Protein AF-A0AAX2M3M1-F1 (afdb_monomer)

Nearest PDB structures (foldseek):
  5i7k-assembly3_A  TM=3.524E-01  e=2.114E+00  Homo sapiens
  6baq-assembly4_D  TM=3.213E-01  e=3.904E+00  Mus musculus
  4zk9-assembly1_A  TM=2.854E-01  e=1.999E+00  Orf virus (strain NZ2)
  6mrk-assembly2_B  TM=1.782E-01  e=2.114E+00  Drosophila melanogaster

Organism: Campylobacter jejuni (NCBI:txid197)

Structure (mmCIF, N/CA/C/O backbone):
data_AF-A0AAX2M3M1-F1
#
_entry.id   AF-A0AAX2M3M1-F1
#
loop_
_atom_site.group_PDB
_atom_site.id
_atom_site.type_symbol
_atom_site.label_atom_id
_atom_site.label_alt_id
_atom_site.label_comp_id
_atom_site.label_asym_id
_atom_site.label_entity_id
_atom_site.label_seq_id
_atom_site.pdbx_PDB_ins_code
_atom_site.Cartn_x
_atom_site.Cartn_y
_atom_site.Cartn_z
_atom_site.occupancy
_atom_site.B_iso_or_equiv
_atom_site.auth_seq_id
_atom_site.auth_comp_id
_atom_site.auth_asym_id
_atom_site.auth_atom_id
_atom_site.pdbx_PDB_model_num
ATOM 1 N N . MET A 1 1 ? 10.260 27.707 -37.563 1.00 51.44 1 MET A N 1
ATOM 2 C CA . MET A 1 1 ? 10.990 27.098 -36.429 1.00 51.44 1 MET A CA 1
ATOM 3 C C . MET A 1 1 ? 10.384 27.592 -35.110 1.00 51.44 1 MET A C 1
ATOM 5 O O . MET A 1 1 ? 11.015 28.355 -34.403 1.00 51.44 1 MET A O 1
ATOM 9 N N . PHE A 1 2 ? 9.130 27.223 -34.807 1.00 57.72 2 PHE A N 1
ATOM 10 C CA . PHE A 1 2 ? 8.382 27.744 -33.639 1.00 57.72 2 PHE A CA 1
ATOM 11 C C . PHE A 1 2 ? 7.836 26.646 -32.706 1.00 57.72 2 PHE A C 1
ATOM 13 O O . PHE A 1 2 ? 7.228 26.953 -31.689 1.00 57.72 2 PHE A O 1
ATOM 20 N N . LEU A 1 3 ? 8.081 25.366 -33.012 1.00 58.44 3 LEU A N 1
ATOM 21 C CA . LEU A 1 3 ? 7.583 24.242 -32.207 1.00 58.44 3 LEU A CA 1
ATOM 22 C C . LEU A 1 3 ? 8.521 23.848 -31.057 1.00 58.44 3 LEU A C 1
ATOM 24 O O . LEU A 1 3 ? 8.053 23.305 -30.066 1.00 58.44 3 LEU A O 1
ATOM 28 N N . LEU A 1 4 ? 9.819 24.159 -31.151 1.00 69.19 4 LEU A N 1
ATOM 29 C CA . LEU A 1 4 ? 10.811 23.848 -30.114 1.00 69.19 4 LEU A CA 1
ATOM 30 C C . LEU A 1 4 ? 10.494 24.478 -28.738 1.00 69.19 4 LEU A C 1
ATOM 32 O O . LEU A 1 4 ? 10.538 23.751 -27.748 1.00 69.19 4 LEU A O 1
ATOM 36 N N . PRO A 1 5 ? 10.131 25.777 -28.632 1.00 70.44 5 PRO A N 1
ATOM 37 C CA . PRO A 1 5 ? 9.799 26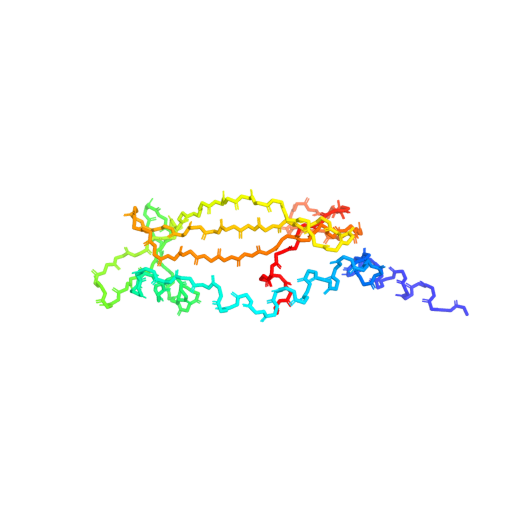.373 -27.336 1.00 70.44 5 PRO A CA 1
ATOM 38 C C . PRO A 1 5 ? 8.491 25.826 -26.749 1.00 70.44 5 PRO A C 1
ATOM 40 O O . PRO A 1 5 ? 8.385 25.694 -25.536 1.00 70.44 5 PRO A O 1
ATOM 43 N N . VAL A 1 6 ? 7.523 25.441 -27.591 1.00 66.56 6 VAL A N 1
ATOM 44 C CA . VAL A 1 6 ? 6.275 24.793 -27.148 1.00 66.56 6 VAL A CA 1
ATOM 45 C C . VAL A 1 6 ? 6.549 23.375 -26.639 1.00 66.56 6 VAL A C 1
ATOM 47 O O . VAL A 1 6 ? 6.025 22.988 -25.600 1.00 66.56 6 VAL A O 1
ATOM 50 N N . TYR A 1 7 ? 7.423 22.623 -27.315 1.00 61.41 7 TYR A N 1
ATOM 51 C CA . TYR A 1 7 ? 7.861 21.299 -26.865 1.00 61.41 7 TYR A CA 1
ATOM 52 C C . TYR A 1 7 ? 8.625 21.370 -25.538 1.00 61.41 7 TYR A C 1
ATOM 54 O O . TYR A 1 7 ? 8.391 20.546 -24.662 1.00 61.41 7 TYR A O 1
ATOM 62 N N . LEU A 1 8 ? 9.491 22.375 -25.364 1.00 63.91 8 LEU A N 1
ATOM 63 C CA . LEU A 1 8 ? 10.200 22.640 -24.107 1.00 63.91 8 LEU A CA 1
ATOM 64 C C . LEU A 1 8 ? 9.250 23.059 -22.978 1.00 63.91 8 LEU A C 1
ATOM 66 O O . LEU A 1 8 ? 9.414 22.604 -21.854 1.00 63.91 8 LEU A O 1
ATOM 70 N N . LEU A 1 9 ? 8.230 23.873 -23.264 1.00 61.72 9 LEU A N 1
ATOM 71 C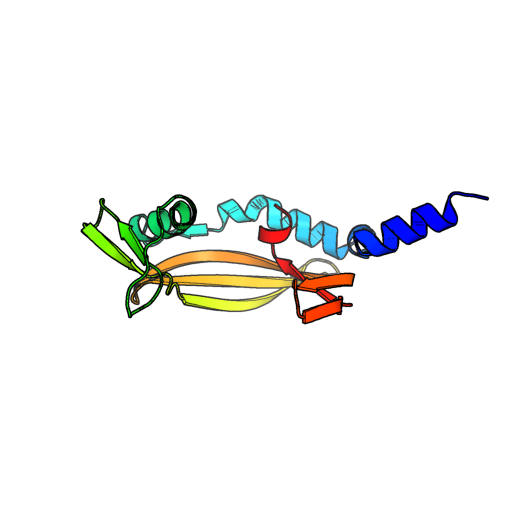 CA . LEU A 1 9 ? 7.188 24.211 -22.290 1.00 61.72 9 LEU A CA 1
ATOM 72 C C . LEU A 1 9 ? 6.384 22.974 -21.871 1.00 61.72 9 LEU A C 1
ATOM 74 O O . LEU A 1 9 ? 6.174 22.769 -20.684 1.00 61.72 9 LEU A O 1
ATOM 78 N N . LEU A 1 10 ? 6.006 22.097 -22.803 1.00 58.12 10 LEU A N 1
ATOM 79 C CA . LEU A 1 10 ? 5.353 20.824 -22.467 1.00 58.12 10 LEU A CA 1
ATOM 80 C C . LEU A 1 10 ? 6.282 19.891 -21.663 1.00 58.12 10 LEU A C 1
ATOM 82 O O . LEU A 1 10 ? 5.832 19.252 -20.712 1.00 58.12 10 LEU A O 1
ATOM 86 N N . PHE A 1 11 ? 7.583 19.877 -21.981 1.00 56.31 11 PHE A N 1
ATOM 87 C CA . PHE A 1 11 ? 8.630 19.157 -21.239 1.00 56.31 11 PHE A CA 1
ATOM 88 C C . PHE A 1 11 ? 8.751 19.646 -19.784 1.00 56.31 11 PHE A C 1
ATOM 90 O O . PHE A 1 11 ? 8.975 18.851 -18.873 1.00 56.31 11 PHE A O 1
ATOM 97 N N . LEU A 1 12 ? 8.552 20.949 -19.565 1.00 54.91 12 LEU A N 1
ATOM 98 C CA . LEU A 1 12 ? 8.626 21.618 -18.265 1.00 54.91 12 LEU A CA 1
ATOM 99 C C . LEU A 1 12 ? 7.304 21.635 -17.483 1.00 54.91 12 LEU A C 1
ATOM 101 O O . LEU A 1 12 ? 7.312 22.059 -16.339 1.00 54.91 12 LEU A O 1
ATOM 105 N N . VAL A 1 13 ? 6.168 21.217 -18.047 1.00 57.22 13 VAL A N 1
ATOM 106 C CA . VAL A 1 13 ? 4.872 21.265 -17.332 1.00 57.22 13 VAL A CA 1
ATOM 107 C C . VAL A 1 13 ? 4.374 19.868 -16.938 1.00 57.22 13 VAL A C 1
ATOM 109 O O . VAL A 1 13 ? 3.642 19.741 -15.962 1.00 57.22 13 VAL A O 1
ATOM 112 N N . GLY A 1 14 ? 4.802 18.804 -17.630 1.00 54.44 14 GLY A N 1
ATOM 113 C CA . GLY A 1 14 ? 4.352 17.428 -17.348 1.00 54.44 14 GLY A CA 1
ATOM 114 C C . GLY A 1 14 ? 5.435 16.444 -16.899 1.00 54.44 14 GLY A C 1
ATOM 115 O O . GLY A 1 14 ? 5.108 15.358 -16.420 1.00 54.44 14 GLY A O 1
ATOM 116 N N . GLY A 1 15 ? 6.713 16.807 -17.046 1.00 60.91 15 GLY A N 1
ATOM 117 C CA . GLY A 1 15 ? 7.824 15.870 -16.912 1.00 60.91 15 GLY A CA 1
ATOM 118 C C . GLY A 1 15 ? 7.898 14.849 -18.059 1.00 60.91 15 GLY A C 1
ATOM 119 O O . GLY A 1 15 ? 6.907 14.540 -18.720 1.00 60.91 15 GLY A O 1
ATOM 120 N N . CYS A 1 16 ? 9.090 14.308 -18.315 1.00 72.31 16 CYS A N 1
ATOM 121 C CA . CYS A 1 16 ? 9.299 13.252 -19.308 1.00 72.31 16 CYS A CA 1
ATOM 122 C C . CYS A 1 16 ? 9.481 11.913 -18.596 1.00 72.31 16 CYS A C 1
ATOM 124 O O . CYS A 1 16 ? 10.512 11.689 -17.969 1.00 72.31 16 CYS A O 1
ATOM 126 N N . SER A 1 17 ? 8.489 11.028 -18.698 1.00 77.88 17 SER A N 1
ATOM 127 C CA . SER A 1 17 ? 8.590 9.634 -18.250 1.00 77.88 17 SER A CA 1
ATOM 128 C C . SER A 1 17 ? 9.057 8.747 -19.403 1.00 77.88 17 SER A C 1
ATOM 130 O O . SER A 1 17 ? 8.519 8.837 -20.510 1.00 77.88 17 SER A O 1
ATOM 132 N N . TYR A 1 18 ? 10.021 7.862 -19.142 1.00 80.88 18 TYR A N 1
ATOM 133 C CA . TYR A 1 18 ? 10.486 6.879 -20.124 1.00 80.88 18 TYR A CA 1
ATOM 134 C C . TYR A 1 18 ? 9.619 5.611 -20.166 1.00 80.88 18 TYR A C 1
ATOM 136 O O . TYR A 1 18 ? 9.857 4.747 -21.009 1.00 80.88 18 TYR A O 1
ATOM 144 N N . LYS A 1 19 ? 8.572 5.508 -19.333 1.00 84.00 19 LYS A N 1
ATOM 145 C CA . LYS A 1 19 ? 7.744 4.297 -19.206 1.00 84.00 19 LYS A CA 1
ATOM 146 C C . LYS A 1 19 ? 7.159 3.788 -20.524 1.00 84.00 19 LYS A C 1
ATOM 148 O O . LYS A 1 19 ? 7.096 2.590 -20.748 1.00 84.00 19 LYS A O 1
ATOM 153 N N . TYR A 1 20 ? 6.760 4.678 -21.437 1.00 81.38 20 TYR A N 1
ATOM 154 C CA . TYR A 1 20 ? 6.173 4.274 -22.724 1.00 81.38 20 TYR A CA 1
ATOM 155 C C . TYR A 1 20 ? 7.201 3.705 -23.713 1.00 81.38 20 TYR A C 1
ATOM 157 O O . TYR A 1 20 ? 6.823 3.108 -24.716 1.00 81.38 20 TYR A O 1
ATOM 165 N N . MET A 1 21 ? 8.494 3.892 -23.450 1.00 84.25 21 MET A N 1
ATOM 166 C CA . MET A 1 21 ? 9.582 3.303 -24.233 1.00 84.25 21 MET A CA 1
ATOM 167 C C . MET A 1 21 ? 10.134 2.031 -23.581 1.00 84.25 21 MET A C 1
ATOM 169 O O . MET A 1 21 ? 10.942 1.341 -24.198 1.00 84.25 21 MET A O 1
ATOM 173 N N . ASP A 1 22 ? 9.703 1.714 -22.359 1.00 85.88 22 ASP A N 1
ATOM 174 C CA . ASP A 1 22 ? 10.170 0.575 -21.582 1.00 85.88 22 ASP A CA 1
ATOM 175 C C . ASP A 1 22 ? 9.207 -0.620 -21.722 1.00 85.88 22 ASP A C 1
ATOM 177 O O . ASP A 1 22 ? 8.070 -0.569 -21.242 1.00 85.88 22 ASP A O 1
ATOM 181 N N . PRO A 1 23 ? 9.630 -1.735 -22.342 1.00 86.62 23 PRO A N 1
ATOM 182 C CA . PRO A 1 23 ? 8.815 -2.944 -22.428 1.00 86.62 23 PRO A CA 1
ATOM 183 C C . PRO A 1 23 ? 8.349 -3.486 -21.064 1.00 86.62 23 PRO A C 1
ATOM 185 O O . PRO A 1 23 ? 7.254 -4.049 -20.981 1.00 86.62 23 PRO A O 1
ATOM 188 N N . GLN A 1 24 ? 9.125 -3.285 -19.990 1.00 87.81 24 GLN A N 1
ATOM 189 C CA . GLN A 1 24 ? 8.779 -3.724 -18.635 1.00 87.81 24 GLN A CA 1
ATOM 190 C C . GLN A 1 24 ? 7.509 -3.033 -18.118 1.00 87.81 24 GLN A C 1
ATOM 192 O O . GLN A 1 24 ? 6.707 -3.652 -17.413 1.00 87.81 24 GLN A O 1
ATOM 197 N N . TYR A 1 25 ? 7.275 -1.779 -18.519 1.00 89.44 25 TYR A N 1
ATOM 198 C CA . TYR A 1 25 ? 6.070 -1.033 -18.158 1.00 89.44 25 TYR A CA 1
ATOM 199 C C . TYR A 1 25 ? 4.798 -1.696 -18.697 1.00 89.44 25 TYR A C 1
ATOM 201 O O . TYR A 1 25 ? 3.775 -1.730 -18.012 1.00 89.44 25 TYR A O 1
ATOM 209 N N . TYR A 1 26 ? 4.837 -2.254 -19.909 1.00 89.06 26 TYR A N 1
ATOM 210 C CA . TYR A 1 26 ? 3.669 -2.903 -20.508 1.00 89.06 26 TYR A CA 1
ATOM 211 C C . TYR A 1 26 ? 3.333 -4.233 -19.830 1.00 89.06 26 TYR A C 1
ATOM 213 O O . TYR A 1 26 ? 2.152 -4.550 -19.671 1.00 89.06 26 TYR A O 1
ATOM 221 N N . GLU A 1 27 ? 4.342 -4.985 -19.384 1.00 89.38 27 GLU A N 1
ATOM 222 C CA . GLU A 1 27 ? 4.122 -6.204 -18.602 1.00 89.38 27 GLU A CA 1
ATOM 223 C C . GLU A 1 27 ? 3.559 -5.879 -17.213 1.00 89.38 27 GLU A C 1
ATOM 225 O O . GLU A 1 27 ? 2.555 -6.469 -16.808 1.00 89.38 27 GLU A O 1
ATOM 230 N N . PHE A 1 28 ? 4.120 -4.868 -16.540 1.00 89.81 28 PHE A N 1
ATOM 231 C CA . PHE A 1 28 ? 3.571 -4.308 -15.304 1.00 89.81 28 PHE A CA 1
ATOM 232 C C . PHE A 1 28 ? 2.104 -3.881 -15.474 1.00 89.81 28 PHE A C 1
ATOM 234 O O . PHE A 1 28 ? 1.226 -4.346 -14.747 1.00 89.81 28 PHE A O 1
ATOM 241 N N . ARG A 1 29 ? 1.806 -3.061 -16.489 1.00 90.31 29 ARG A N 1
ATOM 242 C CA . ARG A 1 29 ? 0.447 -2.581 -16.771 1.00 90.31 29 ARG A CA 1
ATOM 243 C C . ARG A 1 29 ? -0.513 -3.733 -17.049 1.00 90.31 29 ARG A C 1
ATOM 245 O O . ARG A 1 29 ? -1.668 -3.671 -16.641 1.00 90.31 29 ARG A O 1
ATOM 252 N N . SER A 1 30 ? -0.062 -4.772 -17.751 1.00 89.62 30 SER A N 1
ATOM 253 C CA . SER A 1 30 ? -0.881 -5.956 -18.009 1.00 89.62 30 SER A CA 1
ATOM 254 C C . SER A 1 30 ? -1.219 -6.707 -16.725 1.00 89.62 30 SER A C 1
ATOM 256 O O . SER A 1 30 ? -2.348 -7.162 -16.586 1.00 89.62 30 SER A O 1
ATOM 258 N N . LEU A 1 31 ? -0.270 -6.835 -15.796 1.00 88.31 31 LEU A N 1
ATOM 259 C CA . LEU A 1 31 ? -0.484 -7.511 -14.515 1.00 88.31 31 LEU A CA 1
ATOM 260 C C . LEU A 1 31 ? -1.457 -6.764 -13.605 1.00 88.31 31 LEU A C 1
ATOM 262 O O . LEU A 1 31 ? -2.241 -7.394 -12.899 1.00 88.31 31 LEU A O 1
ATOM 266 N N . CYS A 1 32 ? -1.441 -5.435 -13.653 1.00 89.88 32 CYS A N 1
ATOM 267 C CA . CYS A 1 32 ? -2.347 -4.617 -12.858 1.00 89.88 32 CYS A CA 1
ATOM 268 C C . CYS A 1 32 ? -3.809 -4.657 -13.332 1.00 89.88 32 CYS A C 1
ATOM 270 O O . CYS A 1 32 ? -4.683 -4.236 -12.583 1.00 89.88 32 CYS A O 1
ATOM 272 N N . LYS A 1 33 ? -4.115 -5.172 -14.533 1.00 88.38 33 LYS A N 1
ATOM 273 C CA . LYS A 1 33 ? -5.505 -5.255 -15.027 1.00 88.38 33 LYS A CA 1
ATOM 274 C C . LYS A 1 33 ? -6.396 -6.154 -14.173 1.00 88.38 33 LYS A C 1
ATOM 276 O O . LYS A 1 33 ? -7.565 -5.840 -13.990 1.00 88.38 33 LYS A O 1
ATOM 281 N N . ASP A 1 34 ? -5.835 -7.235 -13.641 1.00 82.88 34 ASP A N 1
ATOM 282 C CA . ASP A 1 34 ? -6.582 -8.239 -12.876 1.00 82.88 34 ASP A CA 1
ATOM 283 C C . ASP A 1 34 ? -6.371 -8.094 -11.361 1.00 82.88 34 ASP A C 1
ATOM 285 O O . ASP A 1 34 ? -6.692 -9.001 -10.593 1.00 82.88 34 ASP A O 1
ATOM 289 N N . ILE A 1 35 ? -5.801 -6.969 -10.917 1.00 83.62 35 ILE A N 1
ATOM 290 C CA . ILE A 1 35 ? -5.401 -6.774 -9.521 1.00 83.62 35 ILE A CA 1
ATOM 291 C C . ILE A 1 35 ? -6.599 -6.689 -8.573 1.00 83.62 35 ILE A C 1
ATOM 293 O O . ILE A 1 35 ? -6.532 -7.193 -7.456 1.00 83.62 35 ILE A O 1
ATOM 297 N N . ASP A 1 36 ? -7.724 -6.152 -9.053 1.00 76.50 36 ASP A N 1
ATOM 298 C CA . ASP A 1 36 ? -8.972 -6.056 -8.288 1.00 76.50 36 ASP A CA 1
ATOM 299 C C . ASP A 1 36 ? -9.498 -7.434 -7.859 1.00 76.50 36 ASP A C 1
ATOM 301 O O . ASP A 1 36 ? -10.115 -7.569 -6.805 1.00 76.50 36 ASP A O 1
ATOM 305 N N . ASN A 1 37 ? -9.197 -8.483 -8.633 1.00 78.62 37 ASN A N 1
ATOM 306 C CA . ASN A 1 37 ? -9.573 -9.859 -8.304 1.00 78.62 37 ASN A CA 1
ATOM 307 C C . ASN A 1 37 ? -8.651 -10.500 -7.252 1.00 78.62 37 ASN A C 1
ATOM 309 O O . ASN A 1 37 ? -8.915 -11.614 -6.806 1.00 78.62 37 ASN A O 1
ATOM 313 N N . LYS A 1 38 ? -7.560 -9.827 -6.865 1.00 85.25 38 LYS A N 1
ATOM 314 C CA . LYS A 1 38 ? -6.556 -10.317 -5.908 1.00 85.25 38 LYS A CA 1
ATOM 315 C C . LYS A 1 38 ? -6.681 -9.671 -4.525 1.00 85.25 38 LYS A C 1
ATOM 317 O O . LYS A 1 38 ? -5.730 -9.700 -3.746 1.00 85.25 38 LYS A O 1
ATOM 322 N N . VAL A 1 39 ? -7.839 -9.089 -4.219 1.00 88.50 39 VAL A N 1
ATOM 323 C CA . VAL A 1 39 ? -8.154 -8.560 -2.889 1.00 88.50 39 VAL A CA 1
ATOM 324 C C . VAL A 1 39 ? -8.875 -9.634 -2.077 1.00 88.50 39 VAL A C 1
ATOM 326 O O . VAL A 1 39 ? -9.932 -10.125 -2.469 1.00 88.50 39 VAL A O 1
ATOM 329 N N . ILE A 1 40 ? -8.318 -9.982 -0.922 1.00 91.25 40 ILE A N 1
ATOM 330 C CA . ILE A 1 40 ? -8.928 -10.870 0.067 1.00 91.25 40 ILE A CA 1
ATOM 331 C C . ILE A 1 40 ? -9.445 -10.005 1.212 1.00 91.25 40 ILE A C 1
ATOM 333 O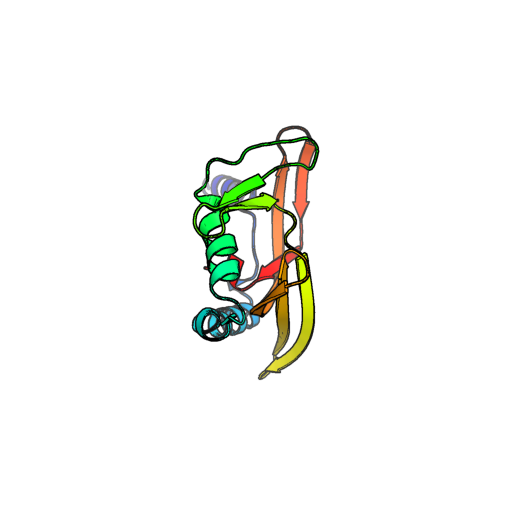 O . ILE A 1 40 ? -8.681 -9.311 1.879 1.00 91.25 40 ILE A O 1
ATOM 337 N N . ILE A 1 41 ? -10.754 -10.056 1.449 1.00 92.19 41 ILE A N 1
ATOM 338 C CA . ILE A 1 41 ? -11.414 -9.290 2.508 1.00 92.19 41 ILE A CA 1
ATOM 339 C C . ILE A 1 41 ? -11.722 -10.235 3.668 1.00 92.19 41 ILE A C 1
ATOM 341 O O . ILE A 1 41 ? -12.590 -11.099 3.551 1.00 92.19 41 ILE A O 1
ATOM 345 N N . TYR A 1 42 ? -11.049 -10.045 4.802 1.00 91.88 42 TYR A N 1
ATOM 346 C CA . TYR A 1 42 ? -11.316 -10.809 6.026 1.00 91.88 42 TYR A CA 1
ATOM 347 C C . TYR A 1 42 ? -12.422 -10.175 6.859 1.00 91.88 42 TYR A C 1
ATOM 349 O O . TYR A 1 42 ? -13.215 -10.879 7.484 1.00 91.88 42 TYR A O 1
ATOM 357 N N . ASN A 1 43 ? -12.504 -8.841 6.858 1.00 90.81 43 ASN A N 1
ATOM 358 C CA . ASN A 1 43 ? -13.538 -8.120 7.580 1.00 90.81 43 ASN A CA 1
ATOM 359 C C . ASN A 1 43 ? -14.207 -7.069 6.694 1.00 90.81 43 ASN A C 1
ATOM 361 O O . ASN A 1 43 ? -13.710 -5.958 6.509 1.00 90.81 43 ASN A O 1
ATOM 365 N N . LYS A 1 44 ? -15.392 -7.424 6.190 1.00 90.12 44 LYS A N 1
ATOM 366 C CA . LYS A 1 44 ? -16.180 -6.575 5.292 1.00 90.12 44 LYS A CA 1
ATOM 367 C C . LYS A 1 44 ? -16.572 -5.238 5.921 1.00 90.12 44 LYS A C 1
ATOM 369 O O . LYS A 1 44 ? -16.613 -4.237 5.216 1.00 90.12 44 LYS A O 1
A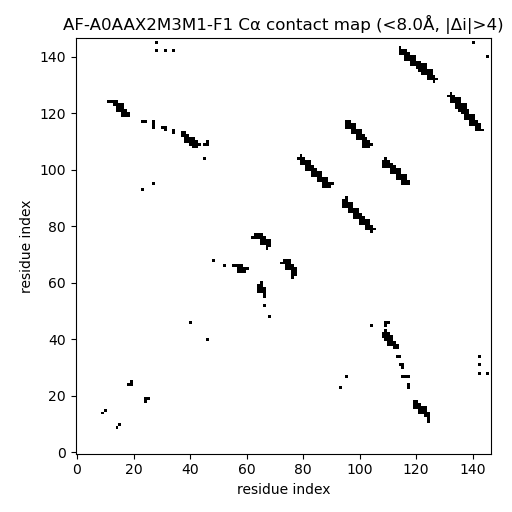TOM 374 N N . VAL A 1 45 ? -16.841 -5.205 7.229 1.00 88.44 45 VAL A N 1
ATOM 375 C CA . VAL A 1 45 ? -17.238 -3.969 7.917 1.00 88.44 45 VAL A CA 1
ATOM 376 C C . VAL A 1 45 ? -16.092 -2.968 7.876 1.00 88.44 45 VAL A C 1
ATOM 378 O O . VAL A 1 45 ? -16.289 -1.851 7.414 1.00 88.44 45 VAL A O 1
ATOM 381 N N . TYR A 1 46 ? -14.889 -3.379 8.283 1.00 87.75 46 TYR A N 1
ATOM 382 C CA . TYR A 1 46 ? -13.712 -2.505 8.263 1.00 87.75 46 TYR A CA 1
ATOM 383 C C . TYR A 1 46 ? -13.246 -2.163 6.845 1.00 87.75 46 TYR A C 1
ATOM 385 O O . TYR A 1 46 ? -12.845 -1.028 6.600 1.00 87.75 46 TYR A O 1
ATOM 393 N N . TRP A 1 47 ? -13.393 -3.086 5.895 1.00 88.31 47 TRP A N 1
ATOM 394 C CA . TRP A 1 47 ? -13.175 -2.789 4.480 1.00 88.31 47 TRP A CA 1
ATOM 395 C C . TRP A 1 47 ? -14.104 -1.673 3.978 1.00 88.31 47 TRP A C 1
ATOM 397 O O . TRP A 1 47 ? -13.647 -0.691 3.399 1.00 88.31 47 TRP A O 1
ATOM 407 N N . GLU A 1 48 ? -15.406 -1.755 4.275 1.00 85.81 48 GLU A N 1
ATOM 408 C CA . GLU A 1 48 ? -16.364 -0.699 3.930 1.00 85.81 48 GLU A CA 1
ATOM 409 C C . GLU A 1 48 ? -16.066 0.631 4.643 1.00 85.81 48 GLU A C 1
ATOM 411 O O . GLU A 1 48 ? -16.336 1.690 4.072 1.00 85.81 48 GLU A O 1
ATOM 416 N N . LEU A 1 49 ? -15.526 0.609 5.871 1.00 85.00 49 LEU A N 1
ATOM 417 C CA . LEU A 1 49 ? -15.070 1.824 6.563 1.00 85.00 49 LEU A CA 1
ATOM 418 C C . LEU A 1 49 ? -13.958 2.507 5.774 1.00 85.00 49 LEU A C 1
ATOM 420 O O . LEU A 1 49 ? -14.049 3.703 5.503 1.00 85.00 49 LEU A O 1
ATOM 424 N N . TYR A 1 50 ? -12.941 1.737 5.388 1.00 81.06 50 TYR A N 1
ATOM 425 C CA . TYR A 1 50 ? -11.804 2.230 4.625 1.00 81.06 50 TYR A CA 1
ATOM 426 C C . TYR A 1 50 ? -12.243 2.811 3.277 1.00 81.06 50 TYR A C 1
ATOM 428 O O . TYR A 1 50 ? -11.914 3.953 2.964 1.00 81.06 50 TYR A O 1
ATOM 436 N N . SER A 1 51 ? -13.053 2.078 2.504 1.00 78.75 51 SER A N 1
ATOM 437 C CA . SER A 1 51 ? -13.500 2.530 1.179 1.00 78.75 51 SER A CA 1
ATOM 438 C C . SER A 1 51 ? -14.371 3.791 1.220 1.00 78.75 51 SER A C 1
ATOM 440 O O . SER A 1 51 ? -14.431 4.529 0.240 1.00 78.75 51 SER A O 1
ATOM 442 N N . ASN A 1 52 ? -15.071 4.049 2.329 1.00 73.44 52 ASN A N 1
ATOM 443 C CA . ASN A 1 52 ? -15.954 5.211 2.471 1.00 73.44 52 ASN A CA 1
ATOM 444 C C . ASN A 1 52 ? -15.307 6.400 3.193 1.00 73.44 52 ASN A C 1
ATO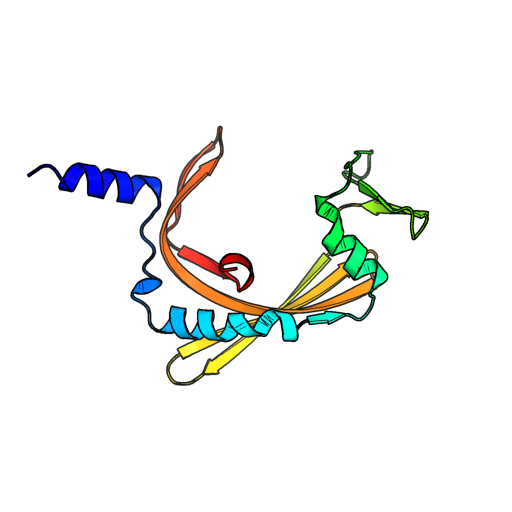M 446 O O . ASN A 1 52 ? -15.971 7.426 3.355 1.00 73.44 52 ASN A O 1
ATOM 450 N N . ARG A 1 53 ? -14.035 6.298 3.601 1.00 71.00 53 ARG A N 1
ATOM 451 C CA . ARG A 1 53 ? -13.337 7.334 4.382 1.00 71.00 53 ARG A CA 1
ATOM 452 C C . ARG A 1 53 ? -13.348 8.715 3.707 1.00 71.00 53 ARG A C 1
ATOM 454 O O . ARG A 1 53 ? -13.441 9.723 4.389 1.00 71.00 53 ARG A O 1
ATOM 461 N N . GLU A 1 54 ? -13.309 8.756 2.374 1.00 62.31 54 GLU A N 1
ATOM 462 C CA . GLU A 1 54 ? -13.216 9.998 1.586 1.00 62.31 54 GLU A CA 1
ATOM 463 C C . GLU A 1 54 ? -14.569 10.704 1.402 1.00 62.31 54 GLU A C 1
ATOM 465 O O . GLU A 1 54 ? -14.629 11.807 0.870 1.00 62.31 54 GLU A O 1
ATOM 470 N N . LYS A 1 55 ? -15.674 10.083 1.838 1.00 64.06 55 LYS A N 1
ATOM 471 C CA . LYS A 1 55 ? -17.041 10.595 1.633 1.00 64.06 55 LYS A CA 1
ATOM 472 C C . LYS A 1 55 ? -17.666 11.214 2.888 1.00 64.06 55 LYS A C 1
ATOM 474 O O . LYS A 1 55 ? -18.818 11.642 2.836 1.00 64.06 55 LYS A O 1
ATOM 479 N N . GLY A 1 56 ? -16.965 11.202 4.021 1.00 63.34 56 GLY A N 1
ATOM 480 C CA . GLY A 1 56 ? -17.489 11.651 5.312 1.00 63.34 56 GLY A CA 1
ATOM 481 C C . GLY A 1 56 ? -17.126 13.095 5.662 1.00 63.34 56 GLY A C 1
ATOM 482 O O . GLY A 1 56 ? -16.108 13.616 5.223 1.00 63.34 56 GLY A O 1
ATOM 483 N N . ASN A 1 57 ? -17.936 13.722 6.522 1.00 70.88 57 ASN A N 1
ATOM 484 C CA . ASN A 1 57 ? -17.547 14.951 7.215 1.00 70.88 57 ASN A CA 1
ATOM 485 C C . ASN A 1 57 ? -16.481 14.604 8.265 1.00 70.88 57 ASN A C 1
ATOM 487 O O . ASN A 1 57 ? -16.819 14.145 9.360 1.00 70.88 57 ASN A O 1
ATOM 491 N N . THR A 1 58 ? -15.208 14.784 7.919 1.00 81.50 58 THR A N 1
ATOM 492 C CA . THR A 1 58 ? -14.094 14.634 8.860 1.00 81.50 58 THR A CA 1
ATOM 493 C C . THR A 1 58 ? -14.212 15.666 9.980 1.00 81.50 58 THR A C 1
ATOM 495 O O . THR A 1 58 ? -14.464 16.848 9.747 1.00 81.50 58 THR A O 1
ATOM 498 N N . MET A 1 59 ? -14.058 15.203 11.214 1.00 85.88 59 MET A N 1
ATOM 499 C CA . MET A 1 59 ? -14.022 16.004 12.433 1.00 85.88 59 MET A CA 1
ATOM 500 C C . MET A 1 59 ? -12.625 15.903 13.048 1.00 85.88 59 MET A C 1
ATOM 502 O O . MET A 1 59 ? -11.883 14.973 12.746 1.00 85.88 59 MET A O 1
ATOM 506 N N . HIS A 1 60 ? -12.273 16.834 13.931 1.00 86.81 60 HIS A N 1
ATOM 507 C CA . HIS A 1 60 ? -10.977 16.848 14.606 1.00 86.81 60 HIS A CA 1
ATOM 508 C C . HIS A 1 60 ? -11.172 16.927 16.124 1.00 86.81 60 HIS A C 1
ATOM 510 O O . HIS A 1 60 ? -11.963 17.740 16.607 1.00 86.81 60 HIS A O 1
ATOM 516 N N . ASP A 1 61 ? -10.461 16.092 16.879 1.00 89.19 61 ASP A N 1
ATOM 517 C CA . ASP A 1 61 ? -10.332 16.193 18.337 1.00 89.19 61 ASP A CA 1
ATOM 518 C C . ASP A 1 61 ? -8.853 16.111 18.767 1.00 89.19 61 ASP A C 1
ATOM 520 O O . ASP A 1 61 ? -7.953 16.164 17.934 1.00 89.19 61 ASP A O 1
ATOM 524 N N . GLU A 1 62 ? -8.578 16.026 20.069 1.00 88.50 62 GLU A N 1
ATOM 525 C CA . GLU A 1 62 ? -7.208 15.979 20.608 1.00 88.50 62 GLU A CA 1
ATOM 526 C C . GLU A 1 62 ? -6.379 14.779 20.112 1.00 88.50 62 GLU A C 1
ATOM 528 O O . GLU A 1 62 ? -5.151 14.830 20.142 1.00 88.50 62 GLU A O 1
ATOM 533 N N . LYS A 1 63 ? -7.024 13.696 19.657 1.00 83.62 63 LYS A N 1
ATOM 534 C CA . LYS A 1 63 ? -6.350 12.514 19.099 1.00 83.62 63 LYS A CA 1
ATOM 535 C C . LYS A 1 63 ? -6.108 12.627 17.594 1.00 83.62 63 LYS A C 1
ATOM 537 O O . LYS A 1 63 ? -5.350 11.822 17.057 1.00 83.62 63 LYS A O 1
ATOM 542 N N . GLY A 1 64 ? -6.727 13.604 16.932 1.00 86.50 64 GLY A N 1
ATOM 543 C CA . GLY A 1 64 ? -6.565 13.895 15.512 1.00 86.50 64 GLY A CA 1
ATOM 544 C C . GLY A 1 64 ? -7.876 13.845 14.733 1.00 86.50 64 GLY A C 1
ATOM 545 O O . GLY A 1 64 ? -8.973 14.000 15.278 1.00 86.50 64 GLY A O 1
ATOM 546 N N . GLU A 1 65 ? -7.747 13.640 13.426 1.00 88.25 65 GLU A N 1
ATOM 547 C CA . GLU A 1 65 ? -8.884 13.545 12.518 1.00 88.25 65 GLU A CA 1
ATOM 548 C C . GLU A 1 65 ? -9.643 12.227 12.711 1.00 88.25 65 GLU A C 1
ATOM 550 O O . GLU A 1 65 ? -9.054 11.149 12.861 1.00 88.25 65 GLU A O 1
ATOM 555 N N . PHE A 1 66 ? -10.972 12.301 12.679 1.00 87.94 66 PHE A N 1
ATOM 556 C CA . PHE A 1 66 ? -11.855 11.146 12.775 1.00 87.94 66 PHE A CA 1
ATOM 557 C C . PHE A 1 66 ? -13.166 11.358 12.018 1.00 87.94 66 PHE A C 1
ATOM 559 O O . PHE A 1 66 ? -13.581 12.480 11.734 1.00 87.94 66 PHE A O 1
ATOM 566 N N . PHE A 1 67 ? -13.877 10.267 11.754 1.00 86.81 67 PHE A N 1
ATOM 567 C CA . PHE A 1 67 ? -15.280 10.296 11.352 1.00 86.81 67 PHE A CA 1
ATOM 568 C C . PHE A 1 67 ? -16.108 9.382 12.252 1.00 86.81 67 PHE A C 1
ATOM 570 O O . PHE A 1 67 ? -15.625 8.383 12.787 1.00 86.81 67 PHE A O 1
ATOM 577 N N . PHE A 1 68 ? -17.381 9.717 12.448 1.00 83.75 68 PHE A N 1
ATOM 578 C CA . PHE A 1 68 ? -18.286 8.853 13.195 1.00 83.75 68 PHE A CA 1
ATOM 579 C C . PHE A 1 68 ? -18.966 7.862 12.255 1.00 83.75 68 PHE A C 1
ATOM 581 O O . PHE A 1 68 ? -19.678 8.264 11.333 1.00 83.75 68 PHE A O 1
ATOM 588 N N . ASN A 1 69 ? -18.783 6.563 12.491 1.00 82.44 69 ASN A N 1
ATOM 589 C CA . ASN A 1 69 ? -19.493 5.551 11.727 1.00 82.44 69 ASN A CA 1
ATOM 590 C C . ASN A 1 69 ? -20.772 5.112 12.446 1.00 82.44 69 ASN A C 1
ATOM 592 O O . ASN A 1 69 ? -20.721 4.489 13.505 1.00 82.44 69 ASN A O 1
ATOM 596 N N . GLN A 1 70 ? -21.921 5.380 11.824 1.00 81.44 70 GLN A N 1
ATOM 597 C CA . GLN A 1 70 ? -23.233 5.040 12.379 1.00 81.44 70 GLN A CA 1
ATOM 598 C C . GLN A 1 70 ? -23.500 3.527 12.440 1.00 81.44 70 GLN A C 1
ATOM 600 O O . GLN A 1 70 ? -24.164 3.079 13.367 1.00 81.44 70 GLN A O 1
ATOM 605 N N . LYS A 1 71 ? -22.970 2.723 11.501 1.00 82.56 71 LYS A N 1
ATOM 606 C CA . LYS A 1 71 ? -23.223 1.267 11.458 1.00 82.56 71 LYS A CA 1
ATOM 607 C C . LYS A 1 71 ? 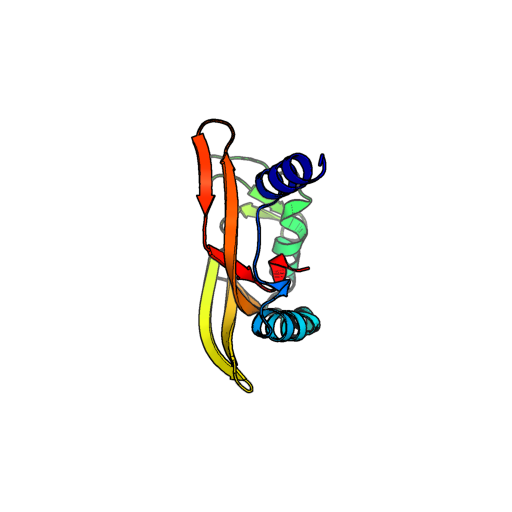-22.636 0.545 12.671 1.00 82.56 71 LYS A C 1
ATOM 609 O O . LYS A 1 71 ? -23.241 -0.393 13.173 1.00 82.56 71 LYS A O 1
ATOM 614 N N . ILE A 1 72 ? -21.462 0.980 13.123 1.00 82.31 72 ILE A N 1
ATOM 615 C CA . ILE A 1 72 ? -20.760 0.403 14.283 1.00 82.31 72 ILE A CA 1
ATOM 616 C C . ILE A 1 72 ? -20.793 1.310 15.517 1.00 82.31 72 ILE A C 1
ATOM 618 O O . ILE A 1 72 ? -20.180 0.982 16.528 1.00 82.31 72 ILE A O 1
ATOM 622 N N . ASN A 1 73 ? -21.500 2.444 15.431 1.00 84.75 73 ASN A N 1
ATOM 623 C CA . ASN A 1 73 ? -21.665 3.430 16.498 1.00 84.75 73 ASN A CA 1
ATOM 624 C C . ASN A 1 73 ? -20.332 3.826 17.174 1.00 84.75 73 ASN A C 1
ATOM 626 O O . ASN A 1 73 ? -20.246 3.928 18.399 1.00 84.75 73 ASN A O 1
ATOM 630 N N . LYS A 1 74 ? -19.267 4.001 16.377 1.00 86.12 74 LYS A N 1
ATOM 631 C CA . LYS A 1 74 ? -17.889 4.218 16.853 1.00 86.12 74 LYS A CA 1
ATOM 632 C C . LYS A 1 74 ? -17.225 5.370 16.097 1.00 86.12 74 LYS A C 1
ATOM 634 O O . LYS A 1 74 ? -17.451 5.553 14.899 1.00 86.12 74 LYS A O 1
ATOM 639 N N . LYS A 1 75 ? -16.378 6.130 16.802 1.00 87.31 75 LYS A N 1
ATOM 640 C CA . LYS A 1 75 ? -15.438 7.081 16.191 1.00 87.31 75 LYS A CA 1
ATOM 641 C C . LYS A 1 75 ? -14.288 6.317 15.534 1.00 87.31 75 LYS A C 1
ATOM 643 O O . LYS A 1 75 ? -13.654 5.494 16.191 1.00 87.31 75 LYS A O 1
ATOM 648 N N . ILE A 1 76 ? -14.029 6.604 14.266 1.00 87.06 76 ILE A N 1
ATOM 649 C CA . ILE A 1 76 ? -12.960 6.005 13.472 1.00 87.06 76 ILE A CA 1
ATOM 650 C C . ILE A 1 76 ? -11.933 7.085 13.184 1.00 87.06 76 ILE A C 1
ATOM 652 O O . ILE A 1 76 ? -12.206 8.028 12.446 1.00 87.06 76 ILE A O 1
ATOM 656 N N . TYR A 1 77 ? -10.781 6.951 13.825 1.00 87.38 77 TYR A N 1
ATOM 657 C CA . TYR A 1 77 ? -9.617 7.801 13.611 1.00 87.38 77 TYR A CA 1
ATOM 658 C C . TYR A 1 77 ? -8.904 7.401 12.319 1.00 87.38 77 TYR A C 1
ATOM 660 O O . TYR A 1 77 ? -8.963 6.241 11.917 1.00 87.38 77 TYR A O 1
ATOM 668 N N . PHE A 1 78 ? -8.224 8.339 11.663 1.00 81.81 78 PHE A N 1
ATOM 669 C CA . PHE A 1 78 ? -7.430 8.052 10.462 1.00 81.81 78 PHE A CA 1
ATOM 670 C C . PHE A 1 78 ? -6.052 7.450 10.815 1.00 81.81 78 PHE A C 1
ATOM 672 O O . PHE A 1 78 ? -5.017 7.947 10.386 1.00 81.81 78 PHE A O 1
ATOM 679 N N . ASP A 1 79 ? -6.029 6.364 11.596 1.00 83.88 79 ASP A N 1
ATOM 680 C CA . ASP A 1 79 ? -4.821 5.655 12.059 1.00 83.88 79 ASP A CA 1
ATOM 681 C C . ASP A 1 79 ? -4.676 4.249 11.444 1.00 83.88 79 ASP A C 1
ATOM 683 O O . ASP A 1 79 ? -4.190 3.303 12.069 1.00 83.88 79 ASP A O 1
ATOM 687 N N . PHE A 1 80 ? -5.101 4.103 10.188 1.00 83.56 80 PHE A N 1
ATOM 688 C CA . PHE A 1 80 ? -4.983 2.853 9.440 1.00 83.56 80 PHE A CA 1
ATOM 689 C C . PHE A 1 80 ? -3.514 2.448 9.296 1.00 83.56 80 PHE A C 1
ATOM 691 O O . PHE A 1 80 ? -2.677 3.221 8.826 1.00 83.56 80 PHE A O 1
ATOM 698 N N . LYS A 1 81 ? -3.206 1.210 9.683 1.00 87.31 81 LYS A N 1
ATOM 699 C CA . LYS A 1 81 ? -1.866 0.638 9.571 1.00 87.31 81 LYS A CA 1
ATOM 700 C C . LYS A 1 81 ? -1.800 -0.247 8.340 1.00 87.31 81 LYS A C 1
ATOM 702 O O . LYS A 1 81 ? -2.729 -1.000 8.060 1.00 87.31 81 LYS A O 1
ATOM 707 N N . LYS A 1 82 ? -0.676 -0.175 7.641 1.00 87.69 82 LYS A N 1
ATOM 708 C CA . LYS A 1 82 ? -0.396 -0.977 6.456 1.00 87.69 82 LYS A CA 1
ATOM 709 C C . LYS A 1 82 ? 0.936 -1.685 6.655 1.00 87.69 82 LYS A C 1
ATOM 711 O O . LYS A 1 82 ? 1.916 -1.055 7.049 1.00 87.69 82 LYS A O 1
ATOM 716 N N . SER A 1 83 ? 0.940 -2.993 6.440 1.00 88.44 83 SER A N 1
ATOM 717 C CA . SER A 1 83 ? 2.146 -3.816 6.392 1.00 88.44 83 SER A CA 1
ATOM 718 C C . SER A 1 83 ? 2.407 -4.208 4.945 1.00 88.44 83 SER A C 1
ATOM 720 O O . SER A 1 83 ? 1.469 -4.493 4.199 1.00 88.44 83 SER A O 1
ATOM 722 N N . GLU A 1 84 ? 3.673 -4.207 4.542 1.00 90.00 84 GLU A N 1
ATOM 723 C CA . GLU A 1 84 ? 4.086 -4.523 3.178 1.00 90.00 84 GLU A CA 1
ATOM 724 C C . GLU A 1 84 ? 5.052 -5.705 3.202 1.00 90.00 84 GLU A C 1
ATOM 726 O O . GLU A 1 84 ? 6.036 -5.709 3.944 1.00 90.00 84 GLU A O 1
ATOM 731 N N . SER A 1 85 ? 4.796 -6.697 2.357 1.00 87.06 85 SER A N 1
ATOM 732 C CA . SER A 1 85 ? 5.731 -7.784 2.083 1.00 87.06 85 SER A CA 1
ATOM 733 C C . SER A 1 85 ? 6.095 -7.773 0.606 1.00 87.06 85 SER A C 1
ATOM 735 O O . SER A 1 85 ? 5.230 -7.713 -0.268 1.00 87.06 85 SER A O 1
ATOM 737 N N . ILE A 1 86 ? 7.398 -7.770 0.328 1.00 88.06 86 ILE A N 1
ATOM 738 C CA . ILE A 1 86 ? 7.940 -7.609 -1.020 1.00 88.06 86 ILE A CA 1
ATOM 739 C C . ILE A 1 86 ? 8.461 -8.956 -1.503 1.00 88.06 86 ILE A C 1
ATOM 741 O O . ILE A 1 86 ? 9.352 -9.537 -0.885 1.00 88.06 86 ILE A O 1
ATOM 745 N N . ASN A 1 87 ? 7.958 -9.395 -2.651 1.00 85.69 87 ASN A N 1
ATOM 746 C CA . ASN A 1 87 ? 8.436 -10.569 -3.359 1.00 85.69 87 ASN A CA 1
ATOM 747 C C . ASN A 1 87 ? 8.960 -10.157 -4.735 1.00 85.69 87 ASN A C 1
ATOM 749 O O . ASN A 1 87 ? 8.308 -9.434 -5.487 1.00 85.69 87 ASN A O 1
ATOM 753 N N . VAL A 1 88 ? 10.153 -10.629 -5.087 1.00 83.88 88 VAL A N 1
ATOM 754 C CA . VAL A 1 88 ? 10.715 -10.409 -6.422 1.00 83.88 88 VAL A CA 1
ATOM 755 C C . VAL A 1 88 ? 10.322 -11.586 -7.305 1.00 83.88 88 VAL A C 1
ATOM 757 O O . VAL A 1 88 ? 10.686 -12.727 -7.029 1.00 83.88 88 VAL A O 1
ATOM 760 N N . LEU A 1 89 ? 9.584 -11.308 -8.374 1.00 80.19 89 LEU A N 1
ATOM 761 C CA . LEU A 1 89 ? 9.157 -12.286 -9.362 1.00 80.19 89 LEU A CA 1
ATOM 762 C C . LEU A 1 89 ? 9.976 -12.125 -10.641 1.00 80.19 89 LEU A C 1
ATOM 764 O O . LEU A 1 89 ? 10.066 -11.040 -11.211 1.00 80.19 89 LEU A O 1
ATOM 768 N N . GLN A 1 90 ? 10.527 -13.224 -11.145 1.00 77.06 90 GLN A N 1
ATOM 769 C CA . GLN A 1 90 ? 11.031 -13.268 -12.514 1.00 77.06 90 GLN A CA 1
ATOM 770 C C . GLN A 1 90 ? 9.917 -13.738 -13.438 1.00 77.06 90 GLN A C 1
ATOM 772 O O . GLN A 1 90 ? 9.416 -14.855 -13.306 1.00 77.06 90 GLN A O 1
ATOM 777 N N . LYS A 1 91 ? 9.539 -12.887 -14.391 1.00 71.88 91 LYS A N 1
ATOM 778 C CA . LYS A 1 91 ? 8.587 -13.239 -15.439 1.00 71.88 91 LYS A CA 1
ATOM 779 C C . LYS A 1 91 ? 9.211 -12.921 -16.788 1.00 71.88 91 LYS A C 1
ATOM 781 O O . LYS A 1 91 ? 9.625 -11.796 -17.052 1.00 71.88 91 LYS A O 1
ATOM 786 N N . ASN A 1 92 ? 9.303 -13.933 -17.647 1.00 72.94 92 ASN A N 1
ATOM 787 C CA . ASN A 1 92 ? 9.973 -13.822 -18.942 1.00 72.94 92 ASN A CA 1
ATOM 788 C C . ASN A 1 92 ? 11.415 -13.286 -18.803 1.00 72.94 92 ASN A C 1
ATOM 790 O O . ASN A 1 92 ? 12.245 -13.907 -18.145 1.00 72.94 92 ASN A O 1
ATOM 794 N N . LYS A 1 93 ? 11.713 -12.144 -19.439 1.00 76.06 93 LYS A N 1
ATOM 795 C CA . LYS A 1 93 ? 13.013 -11.453 -19.397 1.00 76.06 93 LYS A CA 1
ATOM 796 C C . LYS A 1 93 ? 13.067 -10.327 -18.358 1.00 76.06 93 LYS A 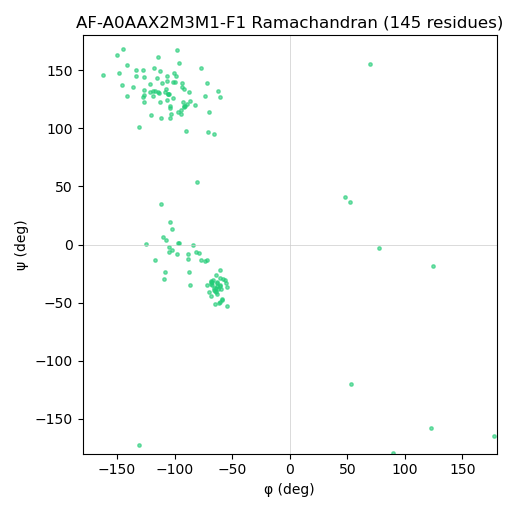C 1
ATOM 798 O O . LYS A 1 93 ? 14.091 -9.655 -18.271 1.00 76.06 93 LYS A O 1
ATOM 803 N N . PHE A 1 94 ? 11.992 -10.098 -17.606 1.00 79.06 94 PHE A N 1
ATOM 804 C CA . PHE A 1 94 ? 11.859 -8.949 -16.721 1.00 79.06 94 PHE A CA 1
ATOM 805 C C . PHE A 1 94 ? 11.783 -9.372 -15.255 1.00 79.06 94 PHE A C 1
ATOM 807 O O . PHE A 1 94 ? 11.181 -10.385 -14.888 1.00 79.06 94 PHE A O 1
ATOM 814 N N . THR A 1 95 ? 12.401 -8.558 -14.404 1.00 79.94 95 THR A N 1
ATOM 815 C CA . THR A 1 95 ? 12.304 -8.683 -12.951 1.00 79.94 95 THR A CA 1
ATOM 816 C C . THR A 1 95 ? 11.188 -7.770 -12.480 1.00 79.94 95 THR A C 1
ATOM 818 O O . THR A 1 95 ? 11.297 -6.553 -12.584 1.00 79.94 95 THR A O 1
ATOM 821 N N . LEU A 1 96 ? 10.101 -8.342 -11.986 1.00 84.06 96 LEU A N 1
ATOM 822 C CA . LEU A 1 96 ? 8.956 -7.604 -11.477 1.00 84.06 96 LEU A CA 1
ATOM 823 C C . LEU A 1 96 ? 8.937 -7.694 -9.960 1.00 84.06 96 LEU A C 1
ATOM 825 O O . LEU A 1 96 ? 9.286 -8.719 -9.378 1.00 84.06 96 LEU A O 1
ATOM 829 N N . THR A 1 97 ? 8.503 -6.622 -9.318 1.00 88.00 97 THR A N 1
ATOM 830 C CA . THR A 1 97 ? 8.351 -6.600 -7.868 1.00 88.00 97 THR A CA 1
ATOM 831 C C . THR A 1 97 ? 6.874 -6.711 -7.550 1.00 88.00 97 THR A C 1
ATOM 833 O O . THR A 1 97 ? 6.084 -5.853 -7.938 1.00 88.00 97 THR A O 1
ATOM 836 N N . GLU A 1 98 ? 6.506 -7.782 -6.869 1.00 90.19 98 GLU A N 1
ATOM 837 C CA . GLU A 1 98 ? 5.188 -7.983 -6.294 1.00 90.19 98 GLU A CA 1
ATOM 838 C C . GLU A 1 98 ? 5.206 -7.511 -4.845 1.00 90.19 98 GLU A C 1
ATOM 840 O O . GLU A 1 98 ? 6.166 -7.743 -4.108 1.00 90.19 98 GLU A O 1
ATOM 845 N N . VAL A 1 99 ? 4.140 -6.839 -4.434 1.00 90.81 99 VAL A N 1
ATOM 846 C CA . VAL A 1 99 ? 3.960 -6.403 -3.057 1.00 90.81 99 VAL A CA 1
ATOM 847 C C . VAL A 1 99 ? 2.614 -6.890 -2.578 1.00 90.81 99 VAL A C 1
ATOM 849 O O . VAL A 1 99 ? 1.595 -6.654 -3.221 1.00 90.81 99 VAL A O 1
ATOM 852 N N . THR A 1 100 ? 2.618 -7.580 -1.448 1.00 91.31 100 THR A N 1
ATOM 853 C CA . THR A 1 100 ? 1.397 -7.922 -0.733 1.00 91.31 100 THR A CA 1
ATOM 854 C C . THR A 1 100 ? 1.242 -6.960 0.426 1.00 91.31 100 THR A C 1
ATOM 856 O O . THR A 1 100 ? 2.150 -6.783 1.241 1.00 91.31 100 THR A O 1
ATOM 859 N N . PHE A 1 101 ? 0.083 -6.329 0.467 1.00 91.06 101 PHE A N 1
ATOM 860 C CA . PHE A 1 101 ? -0.305 -5.371 1.472 1.00 91.06 101 PHE A CA 1
ATOM 861 C C . PHE A 1 101 ? -1.303 -6.008 2.416 1.00 91.06 101 PHE A C 1
ATOM 863 O O . PHE A 1 101 ? -2.301 -6.571 1.976 1.00 91.06 101 PHE A O 1
ATOM 870 N N . GLU A 1 102 ? -1.033 -5.897 3.706 1.00 93.19 102 GLU A N 1
ATOM 871 C CA . GLU A 1 102 ? -1.951 -6.300 4.759 1.00 93.19 102 GLU A CA 1
ATOM 872 C C . GLU A 1 102 ? -2.411 -5.054 5.504 1.00 93.19 102 GLU A C 1
ATOM 874 O O . GLU A 1 102 ? -1.598 -4.283 6.029 1.00 93.19 102 GLU A O 1
ATOM 879 N N . ASP A 1 103 ? -3.722 -4.855 5.544 1.00 92.00 103 ASP A N 1
ATOM 880 C CA . ASP A 1 103 ? -4.324 -3.657 6.090 1.00 92.00 103 ASP A CA 1
ATOM 881 C C . ASP A 1 103 ? -4.953 -3.930 7.452 1.00 92.00 103 ASP A C 1
ATOM 883 O O . ASP A 1 103 ? -5.763 -4.845 7.642 1.00 92.00 103 ASP A O 1
ATOM 887 N N . TYR A 1 104 ? -4.599 -3.079 8.406 1.00 91.25 104 TYR A N 1
ATOM 888 C CA . TYR A 1 104 ? -4.981 -3.212 9.796 1.00 91.25 104 TYR A CA 1
ATOM 889 C C . TYR A 1 104 ? -5.644 -1.942 10.308 1.00 91.25 104 TYR A C 1
ATOM 891 O O . TYR A 1 104 ? -5.252 -0.818 9.986 1.00 91.25 104 TYR A O 1
ATOM 899 N N . TYR A 1 105 ? -6.630 -2.127 11.174 1.00 89.31 105 TYR A N 1
ATOM 900 C CA . TYR A 1 105 ? -7.244 -1.042 11.921 1.00 89.31 105 TYR A CA 1
ATOM 901 C C . TYR A 1 105 ? -7.550 -1.506 13.337 1.00 89.31 105 TYR A C 1
ATOM 903 O O . TYR A 1 105 ? -8.178 -2.547 13.504 1.00 89.31 105 TYR A O 1
ATOM 911 N N . ASP A 1 106 ? -7.112 -0.762 14.355 1.00 86.62 106 ASP A N 1
ATOM 912 C CA . ASP A 1 106 ? -7.343 -1.129 15.765 1.00 86.62 106 ASP A CA 1
ATOM 913 C C . ASP A 1 106 ? -6.903 -2.582 16.083 1.00 86.62 106 ASP A C 1
ATOM 915 O O . ASP A 1 106 ? -7.572 -3.332 16.787 1.00 86.62 106 ASP A O 1
ATOM 919 N N . GLY A 1 107 ? -5.799 -3.025 15.462 1.00 87.25 107 GLY A N 1
ATOM 920 C CA . GLY A 1 107 ? -5.270 -4.393 15.577 1.00 87.25 107 GLY A CA 1
ATOM 921 C C . GLY A 1 107 ? -6.003 -5.467 14.757 1.00 87.25 107 GLY A C 1
ATOM 922 O O . GLY A 1 107 ? -5.564 -6.614 14.735 1.00 87.25 107 GLY A O 1
ATOM 923 N N . ILE A 1 108 ? -7.080 -5.120 14.052 1.00 89.25 108 ILE A N 1
ATOM 924 C CA . ILE A 1 108 ? -7.866 -6.044 13.226 1.00 89.25 108 ILE A CA 1
ATOM 925 C C . ILE A 1 108 ? -7.327 -6.032 11.797 1.00 89.25 108 ILE A C 1
ATOM 927 O O . ILE A 1 108 ? -7.393 -5.005 11.123 1.00 89.25 108 ILE A O 1
ATOM 931 N N . HIS A 1 109 ? -6.847 -7.184 11.324 1.00 92.56 109 HIS A N 1
ATOM 932 C CA . HIS A 1 109 ? -6.535 -7.416 9.912 1.00 92.56 109 HIS A CA 1
ATOM 933 C C . HIS A 1 109 ? -7.841 -7.485 9.113 1.00 92.56 109 HIS A C 1
ATOM 935 O O . HIS A 1 109 ? -8.648 -8.393 9.331 1.00 92.56 109 HIS A O 1
ATOM 941 N N . TYR A 1 110 ? -8.086 -6.523 8.222 1.00 91.75 110 TYR A N 1
ATOM 942 C CA . TYR A 1 110 ? -9.358 -6.443 7.497 1.00 91.75 110 TYR A CA 1
ATOM 943 C C . TYR A 1 110 ? -9.253 -6.784 6.011 1.00 91.75 110 TYR A C 1
ATOM 945 O O . TYR A 1 110 ? -10.216 -7.333 5.465 1.00 91.75 110 TYR A O 1
ATOM 953 N N . SER A 1 111 ? -8.107 -6.541 5.376 1.00 92.81 111 SER A N 1
ATOM 954 C CA . SER A 1 111 ? -7.859 -6.930 3.987 1.00 92.81 111 SER A CA 1
ATOM 955 C C . SER A 1 111 ? -6.402 -7.273 3.728 1.00 92.81 111 SER A C 1
ATOM 957 O O . SER A 1 111 ? -5.498 -6.671 4.296 1.00 92.81 111 SER A O 1
ATOM 959 N N . THR A 1 112 ? -6.193 -8.207 2.805 1.00 93.19 112 THR A N 1
ATOM 960 C CA . THR A 1 112 ? -4.928 -8.368 2.095 1.00 93.19 112 THR A CA 1
ATOM 961 C C . THR A 1 112 ? -5.167 -8.056 0.627 1.00 93.19 112 THR A C 1
ATOM 963 O O . THR A 1 112 ? -6.103 -8.589 0.031 1.00 93.19 112 THR A O 1
ATOM 966 N N . HIS A 1 113 ? -4.328 -7.231 0.020 1.00 90.81 113 HIS A N 1
ATOM 967 C CA . HIS A 1 113 ? -4.376 -6.970 -1.413 1.00 90.81 113 HIS A CA 1
ATOM 968 C C . HIS A 1 113 ? -2.985 -7.040 -2.026 1.00 90.81 113 HIS A C 1
ATOM 970 O O . HIS A 1 113 ? -1.973 -6.782 -1.378 1.00 90.81 113 HIS A O 1
ATOM 976 N N . LEU A 1 114 ? -2.936 -7.427 -3.293 1.00 91.38 114 LEU A N 1
ATOM 977 C CA . LEU A 1 114 ? -1.698 -7.553 -4.042 1.00 91.38 114 LEU A CA 1
ATOM 978 C C . LEU A 1 114 ? -1.514 -6.326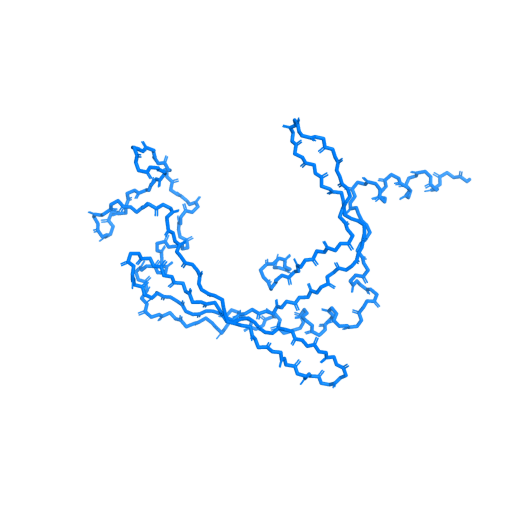 -4.933 1.00 91.38 114 LEU A C 1
ATOM 980 O O . LEU A 1 114 ? -2.483 -5.753 -5.418 1.00 91.38 114 LEU A O 1
ATOM 984 N N . SER A 1 115 ? -0.274 -5.925 -5.165 1.00 91.00 115 SER A N 1
ATOM 985 C CA . SER A 1 115 ? 0.096 -4.902 -6.136 1.00 91.00 115 SER A CA 1
ATOM 986 C C . SER A 1 115 ? 1.429 -5.258 -6.779 1.00 91.00 115 SER A C 1
ATOM 988 O O . SER A 1 115 ? 2.150 -6.149 -6.329 1.00 91.00 115 SER A O 1
ATOM 990 N N . TYR A 1 116 ? 1.764 -4.550 -7.846 1.00 90.94 116 TYR A N 1
ATOM 991 C CA . TYR A 1 116 ? 3.069 -4.628 -8.484 1.00 90.94 116 TYR A CA 1
ATOM 992 C C . TYR A 1 116 ? 3.739 -3.259 -8.400 1.00 90.94 116 TYR A C 1
ATOM 994 O O . TYR A 1 116 ? 3.054 -2.238 -8.360 1.00 90.94 116 TYR A O 1
ATOM 1002 N N . ILE A 1 117 ? 5.070 -3.235 -8.374 1.00 90.50 117 ILE A N 1
ATOM 1003 C CA . ILE A 1 117 ? 5.861 -2.006 -8.457 1.00 90.50 117 ILE A CA 1
ATOM 1004 C C . ILE A 1 117 ? 6.533 -1.933 -9.823 1.00 90.50 117 ILE A C 1
ATOM 1006 O O . ILE A 1 117 ? 7.192 -2.878 -10.264 1.00 90.50 117 ILE A O 1
ATOM 1010 N N . TYR A 1 118 ? 6.441 -0.758 -10.435 1.00 89.69 118 TYR A N 1
ATOM 1011 C CA . TYR A 1 118 ? 7.265 -0.352 -11.561 1.00 89.69 118 TYR A CA 1
ATOM 1012 C C . TYR A 1 118 ? 8.123 0.860 -11.194 1.00 89.69 118 TYR A C 1
ATOM 1014 O O . TYR A 1 118 ? 7.640 1.849 -10.641 1.00 89.69 118 TYR A O 1
ATOM 1022 N N . ASN A 1 119 ? 9.413 0.778 -11.509 1.00 88.44 119 ASN A N 1
ATOM 1023 C CA . ASN A 1 119 ? 10.358 1.867 -11.308 1.00 88.44 119 ASN A CA 1
ATOM 1024 C C . ASN A 1 119 ? 10.387 2.735 -12.568 1.00 88.44 119 ASN A C 1
ATOM 1026 O O . ASN A 1 119 ? 11.077 2.415 -13.530 1.00 88.44 119 ASN A O 1
ATOM 1030 N N . ASP A 1 120 ? 9.640 3.834 -12.546 1.00 87.69 120 ASP A N 1
ATOM 1031 C CA . ASP A 1 120 ? 9.593 4.804 -13.633 1.00 87.69 120 ASP A CA 1
ATOM 1032 C C . ASP A 1 120 ? 10.779 5.764 -13.514 1.00 87.69 120 ASP A C 1
ATOM 1034 O O . ASP A 1 120 ? 10.960 6.454 -12.503 1.00 87.69 120 ASP A O 1
ATOM 1038 N N . TYR A 1 121 ? 11.611 5.789 -14.548 1.00 86.06 121 TYR A N 1
ATOM 1039 C CA . TYR A 1 121 ? 12.718 6.725 -14.670 1.00 86.06 121 TYR A CA 1
ATOM 1040 C C . TYR A 1 121 ? 12.315 7.841 -15.624 1.00 86.06 121 TYR A C 1
ATOM 1042 O O . TYR A 1 121 ? 11.677 7.615 -16.653 1.00 86.06 121 TYR A O 1
ATOM 1050 N N . GLY A 1 122 ? 12.688 9.067 -15.286 1.00 83.81 122 GLY A N 1
ATOM 1051 C CA . GLY A 1 122 ? 12.247 10.233 -16.034 1.00 83.81 122 GLY A CA 1
ATOM 1052 C C . GLY A 1 122 ? 12.751 11.525 -15.426 1.00 83.81 122 GLY A C 1
ATOM 1053 O O . GLY A 1 122 ? 13.649 11.514 -14.596 1.00 83.81 122 GLY A O 1
ATOM 1054 N N . ILE A 1 123 ? 12.171 12.644 -15.834 1.00 82.31 123 ILE A N 1
ATOM 1055 C CA . ILE A 1 123 ? 12.341 13.937 -15.173 1.00 82.31 123 ILE A CA 1
ATOM 1056 C C . ILE A 1 123 ? 10.950 14.379 -14.753 1.00 82.31 123 ILE A C 1
ATOM 1058 O O . ILE A 1 123 ? 10.119 14.670 -15.607 1.00 82.31 123 ILE A O 1
ATOM 1062 N N . PHE A 1 124 ? 10.694 14.407 -13.453 1.00 82.25 124 PHE A N 1
ATOM 1063 C CA . PHE A 1 124 ? 9.414 14.781 -12.868 1.00 82.25 124 PHE A CA 1
ATOM 1064 C C . PHE A 1 124 ? 9.587 16.077 -12.092 1.00 82.25 124 PHE A C 1
ATOM 1066 O O . PHE A 1 124 ? 10.495 16.195 -11.267 1.00 82.25 124 PHE A O 1
ATOM 1073 N N . LEU A 1 125 ? 8.706 17.037 -12.338 1.00 78.50 125 LEU A N 1
ATOM 1074 C CA . LEU A 1 125 ? 8.639 18.250 -11.541 1.00 78.50 125 LEU A CA 1
ATOM 1075 C C . LEU A 1 125 ? 7.742 18.008 -10.334 1.00 78.50 125 LEU A C 1
ATOM 1077 O O . LEU A 1 125 ? 6.596 17.586 -10.471 1.00 78.50 125 LEU A O 1
ATOM 1081 N N . GLY A 1 126 ? 8.300 18.244 -9.154 1.00 76.06 126 GLY A N 1
ATOM 1082 C CA . GLY A 1 126 ? 7.567 18.330 -7.903 1.00 76.06 126 GLY A CA 1
ATOM 1083 C C . GLY A 1 126 ? 7.619 19.759 -7.384 1.00 76.06 126 GLY A C 1
ATOM 1084 O O . GLY A 1 126 ? 8.587 20.484 -7.612 1.00 76.06 126 GLY A O 1
ATOM 1085 N N . GLY A 1 127 ? 6.580 20.163 -6.675 1.00 73.44 127 GLY A N 1
ATOM 1086 C CA . GLY A 1 127 ? 6.528 21.445 -5.996 1.00 73.44 127 GLY A CA 1
ATOM 1087 C C . GLY A 1 127 ? 5.439 21.405 -4.944 1.00 73.44 127 GLY A C 1
ATOM 1088 O O . GLY A 1 127 ? 4.432 20.725 -5.128 1.00 73.44 127 GLY A O 1
ATOM 1089 N N . ASP A 1 128 ? 5.689 22.096 -3.845 1.00 65.31 128 ASP A N 1
ATOM 1090 C CA . ASP A 1 128 ? 4.700 22.369 -2.810 1.00 65.31 128 ASP A CA 1
ATOM 1091 C C . ASP A 1 128 ? 4.587 23.890 -2.678 1.00 65.31 128 ASP A C 1
ATOM 1093 O O . ASP A 1 128 ? 5.601 24.602 -2.766 1.00 65.31 128 ASP A O 1
ATOM 1097 N N . GLU A 1 129 ? 3.363 24.397 -2.546 1.00 68.44 129 GLU A N 1
ATOM 1098 C CA . GLU A 1 129 ? 3.086 25.832 -2.493 1.00 68.44 129 GLU A CA 1
ATOM 1099 C C . GLU A 1 129 ? 3.711 26.420 -1.214 1.00 68.44 129 GLU A C 1
ATOM 1101 O O . GLU A 1 129 ? 3.143 26.366 -0.131 1.00 68.44 129 GLU A O 1
ATOM 1106 N N . GLY A 1 130 ? 4.931 26.959 -1.341 1.00 62.41 130 GLY A N 1
ATOM 1107 C CA . GLY A 1 130 ? 5.700 27.568 -0.246 1.00 62.41 130 GLY A CA 1
ATOM 1108 C C . GLY A 1 130 ? 7.102 26.984 -0.021 1.00 62.41 130 GLY A C 1
ATOM 1109 O O . GLY A 1 130 ? 7.943 27.668 0.558 1.00 62.41 130 GLY A O 1
ATOM 1110 N N . ALA A 1 131 ? 7.397 25.779 -0.526 1.00 75.19 131 ALA A N 1
ATOM 1111 C CA . ALA A 1 131 ? 8.709 25.122 -0.374 1.00 75.19 131 ALA A CA 1
ATOM 1112 C C . ALA A 1 131 ? 9.583 25.153 -1.648 1.00 75.19 131 ALA A C 1
ATOM 1114 O O . ALA A 1 131 ? 10.754 24.771 -1.6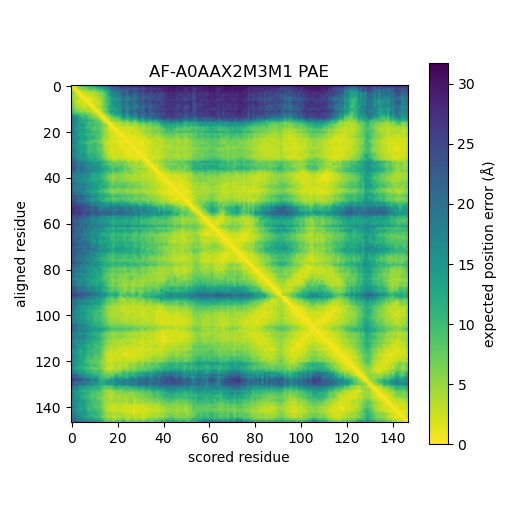12 1.00 75.19 131 ALA A O 1
ATOM 1115 N N . GLY A 1 132 ? 9.033 25.634 -2.769 1.00 76.19 132 GLY A N 1
ATOM 1116 C CA . GLY A 1 132 ? 9.719 25.728 -4.061 1.00 76.19 132 GLY A CA 1
ATOM 1117 C C . GLY A 1 132 ? 9.566 24.479 -4.938 1.00 76.19 132 GLY A C 1
ATOM 1118 O O . GLY A 1 132 ? 8.890 23.515 -4.577 1.00 76.19 132 GLY A O 1
ATOM 1119 N N . PHE A 1 133 ? 10.185 24.516 -6.123 1.00 79.62 133 PHE A N 1
ATOM 1120 C CA . PHE A 1 133 ? 10.167 23.414 -7.091 1.00 79.62 133 PHE A CA 1
ATOM 1121 C C . PHE A 1 133 ? 11.445 22.580 -7.009 1.00 79.62 133 PHE A C 1
ATOM 1123 O O . PHE A 1 133 ? 12.538 23.112 -6.814 1.00 79.62 133 PHE A O 1
ATOM 1130 N N . TYR A 1 134 ? 11.319 21.274 -7.223 1.00 80.31 134 TYR A N 1
ATOM 1131 C CA . TYR A 1 134 ? 12.447 20.354 -7.317 1.00 80.31 134 TYR A CA 1
ATOM 1132 C C . TYR A 1 134 ? 12.209 19.293 -8.394 1.00 80.31 134 TYR A C 1
ATOM 1134 O O . TYR A 1 134 ? 11.078 18.933 -8.724 1.00 80.31 134 TYR A O 1
ATOM 1142 N N . PHE A 1 135 ? 13.303 18.763 -8.935 1.00 82.19 135 PHE A N 1
ATOM 1143 C CA . PHE A 1 135 ? 13.265 17.670 -9.900 1.00 82.19 135 PHE A CA 1
ATOM 1144 C C . PHE A 1 135 ? 13.420 16.322 -9.195 1.00 82.19 135 PHE A C 1
ATOM 1146 O O . PHE A 1 135 ? 14.295 16.148 -8.346 1.00 82.19 135 PHE A O 1
ATOM 1153 N N . ARG A 1 136 ? 12.600 15.343 -9.579 1.00 82.00 136 ARG A N 1
ATOM 1154 C CA . ARG A 1 136 ? 12.805 13.922 -9.272 1.00 82.00 136 ARG A CA 1
ATOM 1155 C C . ARG A 1 136 ? 13.150 13.182 -10.551 1.00 82.00 136 ARG A C 1
ATOM 1157 O O . ARG A 1 136 ? 12.517 13.403 -11.577 1.00 82.00 136 ARG A O 1
ATOM 1164 N N . TYR A 1 137 ? 14.107 12.263 -10.464 1.00 83.56 137 TYR A N 1
ATOM 1165 C CA . TYR A 1 137 ? 14.534 11.457 -11.615 1.00 83.56 137 TYR A CA 1
ATOM 1166 C C . TYR A 1 137 ? 13.979 10.028 -11.620 1.00 83.56 137 TYR A C 1
ATOM 1168 O O . TYR A 1 137 ? 14.189 9.246 -12.546 1.00 83.56 137 TYR A O 1
ATOM 1176 N N . HIS A 1 138 ? 13.279 9.679 -10.547 1.00 86.44 138 HIS A N 1
ATOM 1177 C CA . HIS A 1 138 ? 12.749 8.354 -10.305 1.00 86.44 138 HIS A CA 1
ATOM 1178 C C . HIS A 1 138 ? 11.418 8.476 -9.568 1.00 86.44 138 HIS A C 1
ATOM 1180 O O . HIS A 1 138 ? 11.284 9.275 -8.633 1.00 86.44 138 HIS A O 1
ATOM 1186 N N . LYS A 1 139 ? 10.444 7.672 -9.984 1.00 87.00 139 LYS A N 1
ATOM 1187 C CA . LYS A 1 139 ? 9.145 7.518 -9.341 1.00 87.00 139 LYS A CA 1
ATOM 1188 C C . LYS A 1 139 ? 8.806 6.029 -9.284 1.00 87.00 139 LYS A C 1
ATOM 1190 O O . LYS A 1 139 ? 8.980 5.314 -10.265 1.00 87.00 139 LYS A O 1
ATOM 1195 N N . ARG A 1 140 ? 8.306 5.555 -8.144 1.00 88.81 140 ARG A N 1
ATOM 1196 C CA . ARG A 1 140 ? 7.683 4.228 -8.064 1.00 88.81 140 ARG A CA 1
ATOM 1197 C C . ARG A 1 140 ? 6.215 4.359 -8.426 1.00 88.81 140 ARG A C 1
ATOM 1199 O O . ARG A 1 140 ? 5.553 5.258 -7.915 1.00 88.81 140 ARG A O 1
ATOM 1206 N N . LEU A 1 141 ? 5.753 3.495 -9.317 1.00 89.06 141 LEU A N 1
ATOM 1207 C CA . LEU A 1 141 ? 4.350 3.352 -9.672 1.00 89.06 141 LEU A CA 1
ATOM 1208 C C . LEU A 1 141 ? 3.831 2.040 -9.100 1.00 89.06 141 LEU A C 1
ATOM 1210 O O . LEU A 1 141 ? 4.445 0.990 -9.304 1.00 89.06 141 LEU A O 1
ATOM 1214 N N . TYR A 1 142 ? 2.695 2.115 -8.424 1.00 89.69 142 TYR A N 1
ATOM 1215 C CA . TYR A 1 142 ? 1.897 0.971 -8.008 1.00 89.69 142 TYR A CA 1
ATOM 1216 C C . TYR A 1 142 ? 0.752 0.744 -8.996 1.00 89.69 142 TYR A C 1
ATOM 1218 O O . TYR A 1 142 ? 0.448 1.607 -9.824 1.00 89.69 142 TYR A O 1
ATOM 1226 N N . CYS A 1 143 ? 0.076 -0.403 -8.910 1.00 90.12 143 CYS A N 1
ATOM 1227 C CA . CYS A 1 143 ? -1.109 -0.644 -9.739 1.00 90.12 143 CYS A CA 1
ATOM 1228 C C . CYS A 1 143 ? -2.212 0.413 -9.540 1.00 90.12 143 CYS A C 1
ATOM 1230 O O . CYS A 1 143 ? -2.939 0.712 -10.482 1.00 90.12 143 CYS A O 1
ATOM 1232 N N . GLU A 1 144 ? -2.304 1.009 -8.348 1.00 84.38 144 GLU A N 1
ATOM 1233 C CA . GLU A 1 144 ? -3.251 2.087 -8.030 1.00 84.38 144 GLU A CA 1
ATOM 1234 C C . GLU A 1 144 ? -2.953 3.388 -8.799 1.00 84.38 144 GLU A C 1
ATOM 1236 O O . GLU A 1 144 ? -3.881 4.101 -9.164 1.00 84.38 144 GLU A O 1
ATOM 1241 N N . ASP A 1 145 ? -1.682 3.669 -9.123 1.00 84.38 145 ASP A N 1
ATOM 1242 C CA . ASP A 1 145 ? -1.256 4.907 -9.802 1.00 84.38 145 ASP A CA 1
ATOM 1243 C C . ASP A 1 145 ? -1.553 4.925 -11.312 1.00 84.38 145 ASP A C 1
ATOM 1245 O O . ASP A 1 145 ? -1.397 5.956 -11.970 1.00 84.38 145 ASP A O 1
ATOM 1249 N N . ILE A 1 146 ? -1.885 3.771 -11.895 1.00 81.69 146 ILE A N 1
ATOM 1250 C CA . ILE A 1 146 ? -2.158 3.622 -13.335 1.00 81.69 146 ILE A CA 1
ATOM 1251 C C . ILE A 1 146 ? -3.630 3.339 -13.644 1.00 81.69 146 ILE A C 1
ATOM 1253 O O . ILE A 1 146 ? -3.949 3.031 -14.799 1.00 81.69 146 ILE A O 1
ATOM 1257 N N . ARG A 1 147 ? -4.485 3.398 -12.620 1.00 68.69 147 ARG A N 1
ATOM 1258 C CA . ARG A 1 147 ? -5.929 3.211 -12.735 1.00 68.69 147 ARG A CA 1
ATOM 1259 C C . ARG A 1 147 ? -6.624 4.468 -13.248 1.00 68.69 147 ARG A C 1
ATOM 1261 O O . ARG A 1 147 ? -6.177 5.582 -12.905 1.00 68.69 147 ARG A O 1
#

pLDDT: mean 81.75, std 9.93, range [51.44, 93.19]

Secondary structure (DSSP, 8-state):
--HHHHHHHHHHHH-EE-GGG-HHHHHHHHHHTTGGGGEEES-HHHHHHHHTGGGS--EEETTEEEEEETTTTEEEES--EEEEEEEEEEETTEEEEEEEEEEEETTEEEEEEEEEEEEEEEEEEEEETTTEEEEEEEEEEEGGGG-

Solvent-accessible surface area (backbone atoms only — not comparable to full-atom values): 8783 Å² total; per-residue (Å²): 142,73,60,66,67,55,53,51,50,52,49,72,73,70,30,49,68,47,46,92,80,37,72,65,45,56,56,52,56,58,59,43,72,59,32,80,78,47,56,46,73,75,28,66,69,59,43,52,51,61,76,47,58,88,78,55,80,73,43,76,56,99,93,41,53,28,36,76,40,77,92,77,72,41,80,43,61,85,69,72,43,76,46,80,46,81,45,80,42,82,52,95,97,41,84,40,37,37,34,42,36,40,35,30,48,95,88,42,70,20,35,38,37,52,42,43,53,43,82,39,45,36,46,37,78,46,69,49,101,88,80,52,75,48,80,39,56,65,45,82,38,44,44,77,76,74,107

Sequence (147 aa):
MFLLPVYLLLFLVGGCSYKYMDPQYYEFRSLCKDIDNKVIIYNKVYWELYSNREKGNTMHDEKGEFFFNQKINKKIYFDFKKSESINVLQKNKFTLTEVTFEDYYDGIHYSTHLSYIYNDYGIFLGGDEGAGFYFRYHKRLYCEDIR

Foldseek 3Di:
DPCVVVVVVVCVPFWDWCLVVDPVNVVQLVVLVCQVVQKDFPAPVVVVCVVCVVVFDWDADPVGIWGQDPVVRDTFDPPKDKDKDWDWDDDDPDIKIKIWIFIDDPNDGGMIGIKTKDKIATWGWDDDVPPDIDTDGIDIDISVNVD

Mean predicted aligned error: 9.38 Å

Radius of gyration: 20.01 Å; Cα contacts (8 Å, |Δi|>4): 224; chains: 1; bounding box: 38×42×57 Å